Protein AF-A0A242BTV0-F1 (afdb_monomer_lite)

Foldseek 3Di:
DDQDDPVRCVVQVQQADPVPRDGHFDPQQVPFPDPPTHHVPDDPPDDPRRDDPPPPPPDPDDDPDDDDD

Structure (mmCIF, N/CA/C/O backbone):
data_AF-A0A242BTV0-F1
#
_entry.id   AF-A0A242BTV0-F1
#
loop_
_atom_site.group_PDB
_atom_site.id
_atom_site.type_symbol
_atom_site.label_atom_id
_atom_site.label_alt_id
_atom_site.label_comp_id
_atom_site.label_asym_id
_atom_site.label_entity_id
_atom_site.label_seq_id
_atom_site.pdbx_PDB_ins_code
_atom_site.Cartn_x
_atom_site.Cartn_y
_atom_site.Cartn_z
_atom_site.occupancy
_atom_site.B_iso_or_equiv
_atom_site.auth_seq_id
_atom_site.auth_comp_id
_atom_site.auth_asym_id
_atom_site.auth_atom_id
_atom_site.pdbx_PDB_model_num
ATOM 1 N N . MET A 1 1 ? 1.580 12.271 11.495 1.00 57.12 1 MET A N 1
ATOM 2 C CA . MET A 1 1 ? 0.646 11.798 10.444 1.00 57.12 1 MET A CA 1
ATOM 3 C C . MET A 1 1 ? -0.777 11.948 10.957 1.00 57.12 1 MET A C 1
ATOM 5 O O . MET A 1 1 ? -1.019 11.507 12.080 1.00 57.12 1 MET A O 1
ATOM 9 N N . PRO A 1 2 ? -1.694 12.555 10.185 1.00 59.41 2 PRO A N 1
ATOM 10 C CA . PRO A 1 2 ? -3.099 12.669 10.565 1.00 59.41 2 PRO A CA 1
ATOM 11 C C . PRO A 1 2 ? -3.686 11.286 10.856 1.00 59.41 2 PRO A C 1
ATOM 13 O O . PRO A 1 2 ? -3.448 10.326 10.116 1.00 59.41 2 PRO A O 1
ATOM 16 N N . ARG A 1 3 ? -4.423 11.164 11.961 1.00 70.31 3 ARG A N 1
ATOM 17 C CA . ARG A 1 3 ? -5.084 9.913 12.343 1.00 70.31 3 ARG A CA 1
ATOM 18 C C . ARG A 1 3 ? -6.279 9.692 11.410 1.00 70.31 3 ARG A C 1
ATOM 20 O O . ARG A 1 3 ? -7.103 10.584 11.247 1.00 70.31 3 ARG A O 1
ATOM 27 N N . LEU A 1 4 ? -6.372 8.506 10.804 1.00 74.44 4 LEU A N 1
A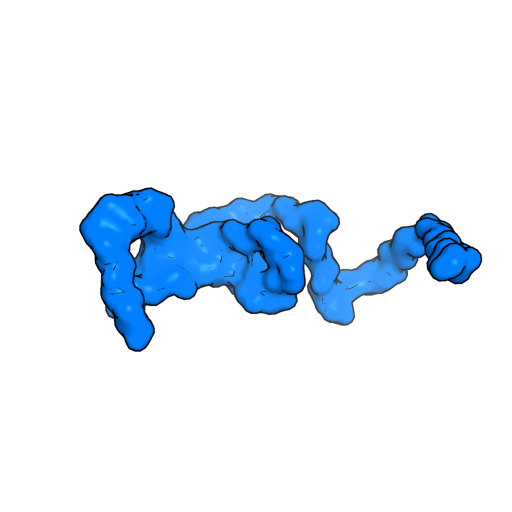TOM 28 C CA . LEU A 1 4 ? -7.535 8.099 10.003 1.00 74.44 4 LEU A CA 1
ATOM 29 C C . LEU A 1 4 ? -8.824 8.234 10.830 1.00 74.44 4 LEU A C 1
ATOM 31 O O . LEU A 1 4 ? -8.846 7.833 11.999 1.00 74.44 4 LEU A O 1
ATOM 35 N N . SER A 1 5 ? -9.892 8.744 10.209 1.00 84.12 5 SER A N 1
ATOM 36 C CA . SER A 1 5 ? -11.233 8.757 10.806 1.00 84.12 5 SER A CA 1
ATOM 37 C C . SER A 1 5 ? -11.687 7.330 11.147 1.00 84.12 5 SER A C 1
ATOM 39 O O . SER A 1 5 ? -11.203 6.361 10.554 1.00 84.12 5 SER A O 1
ATOM 41 N N . LYS A 1 6 ? -12.624 7.169 12.094 1.00 84.00 6 LYS A N 1
ATOM 42 C CA . LYS A 1 6 ? -13.126 5.838 12.503 1.00 84.00 6 LYS A CA 1
ATOM 43 C C . LYS A 1 6 ? -13.615 5.013 11.301 1.00 84.00 6 LYS A C 1
ATOM 45 O O . LYS A 1 6 ? -13.207 3.866 11.149 1.00 84.00 6 LYS A O 1
ATOM 50 N N . LYS A 1 7 ? -14.381 5.633 10.395 1.00 86.56 7 LYS A N 1
ATOM 51 C CA . LYS A 1 7 ? -14.888 4.997 9.166 1.00 86.56 7 LYS A CA 1
ATOM 52 C C . LYS A 1 7 ? -13.757 4.551 8.234 1.00 86.56 7 LYS A C 1
ATOM 54 O O . LYS A 1 7 ? -13.772 3.437 7.718 1.00 86.56 7 LYS A O 1
ATOM 59 N N . ALA A 1 8 ? -12.732 5.387 8.070 1.00 81.44 8 ALA A N 1
ATOM 60 C CA . ALA A 1 8 ? -11.583 5.042 7.244 1.00 81.44 8 ALA A CA 1
ATOM 61 C C . ALA A 1 8 ? -10.732 3.923 7.875 1.00 81.44 8 ALA A C 1
ATOM 63 O O . ALA A 1 8 ? -10.271 3.040 7.161 1.00 81.44 8 ALA A O 1
ATOM 64 N N . LYS A 1 9 ? -10.559 3.888 9.204 1.00 84.62 9 LYS A N 1
ATOM 65 C CA . LYS A 1 9 ? -9.864 2.769 9.870 1.00 84.62 9 LYS A CA 1
ATOM 66 C C . LYS A 1 9 ? -10.541 1.426 9.617 1.00 84.62 9 LYS A C 1
ATOM 68 O O . LYS A 1 9 ? -9.841 0.435 9.454 1.00 84.62 9 LYS A O 1
ATOM 73 N N . GLN A 1 10 ? -11.869 1.399 9.568 1.00 83.81 10 GLN A N 1
ATOM 74 C CA . GLN A 1 10 ? -12.618 0.171 9.321 1.00 83.81 10 GLN A CA 1
ATOM 75 C C . GLN A 1 10 ? -12.433 -0.324 7.881 1.00 83.81 10 GLN A C 1
ATOM 77 O O . GLN A 1 10 ? -12.104 -1.490 7.686 1.00 83.81 10 GLN A O 1
ATOM 82 N N . GLY A 1 11 ? -12.521 0.572 6.889 1.00 86.31 11 GLY A N 1
ATOM 83 C CA . GLY A 1 11 ? -12.260 0.226 5.484 1.00 86.31 11 GLY A CA 1
ATOM 84 C C . GLY A 1 11 ? -10.808 -0.184 5.207 1.00 86.31 11 GLY A C 1
ATOM 85 O O . GLY A 1 11 ? -10.547 -1.038 4.368 1.00 86.31 11 GLY A O 1
ATOM 86 N N . TRP A 1 12 ? -9.854 0.376 5.953 1.00 85.50 12 TRP A N 1
ATOM 87 C CA . TRP A 1 12 ? -8.431 0.049 5.836 1.00 85.50 12 TRP A CA 1
ATOM 88 C C . TRP A 1 12 ? -7.951 -0.985 6.864 1.00 85.50 12 TRP A C 1
ATOM 90 O O . TRP A 1 12 ? -6.743 -1.190 6.969 1.00 85.50 12 TRP A O 1
ATOM 100 N N . SER A 1 13 ? -8.840 -1.648 7.616 1.00 85.19 13 SER A N 1
ATOM 101 C CA . SER A 1 13 ? -8.455 -2.503 8.757 1.00 85.19 13 SER A CA 1
ATOM 102 C C . SER A 1 13 ? -7.466 -3.602 8.361 1.00 85.19 13 SER A C 1
ATOM 104 O O . SER A 1 13 ? -6.508 -3.877 9.080 1.00 85.19 13 SER A O 1
ATOM 106 N N . PHE A 1 14 ? -7.632 -4.148 7.157 1.00 84.50 14 PHE A N 1
ATOM 107 C CA . PHE A 1 14 ? -6.783 -5.193 6.597 1.00 84.50 14 PHE A CA 1
ATOM 108 C C . PHE A 1 14 ? -5.355 -4.715 6.292 1.00 84.50 14 PHE A C 1
ATOM 110 O O . PHE A 1 14 ? -4.409 -5.500 6.299 1.00 84.50 14 PHE A O 1
ATOM 117 N N . PHE A 1 15 ? -5.191 -3.413 6.059 1.00 85.50 15 PHE A N 1
ATOM 118 C CA . PHE A 1 15 ? -3.912 -2.758 5.807 1.00 85.50 15 PHE A CA 1
ATOM 119 C C . PHE A 1 15 ? -3.312 -2.138 7.068 1.00 85.50 15 PHE A C 1
ATOM 121 O O . PHE A 1 15 ? -2.180 -1.677 7.013 1.00 85.50 15 PHE A O 1
ATOM 128 N N . LEU A 1 16 ? -4.025 -2.083 8.193 1.00 88.75 16 LEU A N 1
ATOM 129 C CA . LEU A 1 16 ? -3.520 -1.462 9.414 1.00 88.75 16 LEU A CA 1
ATOM 130 C C . LEU A 1 16 ? -2.775 -2.481 10.283 1.00 88.75 16 LEU A C 1
ATOM 132 O O . LEU A 1 16 ? -3.319 -3.514 10.679 1.00 88.75 16 LEU A O 1
ATOM 136 N N . SER A 1 17 ? -1.521 -2.165 10.610 1.00 85.19 17 SER A N 1
ATOM 137 C CA . SER A 1 17 ? -0.783 -2.891 11.644 1.00 85.19 17 SER A CA 1
ATOM 138 C C . SER A 1 17 ? -1.463 -2.665 13.002 1.00 85.19 17 SER A C 1
ATOM 140 O O . SER A 1 17 ? -1.687 -1.505 13.362 1.00 85.19 17 SER A O 1
ATOM 142 N N . PRO A 1 18 ? -1.777 -3.721 13.776 1.00 82.50 18 PRO A N 1
ATOM 143 C CA . PRO A 1 18 ? -2.393 -3.570 15.095 1.00 82.50 18 PRO A CA 1
ATOM 144 C C . PRO A 1 18 ? -1.439 -2.911 16.101 1.00 82.50 18 PRO A C 1
ATOM 146 O O . PRO A 1 18 ? -1.887 -2.175 16.971 1.00 82.50 18 PRO A O 1
ATOM 149 N N . ILE A 1 19 ? -0.129 -3.119 15.934 1.00 83.06 19 ILE A N 1
ATOM 150 C CA . ILE A 1 19 ? 0.911 -2.589 16.825 1.00 83.06 19 ILE A CA 1
ATOM 151 C C . ILE A 1 19 ? 1.200 -1.122 16.490 1.00 83.06 19 ILE A C 1
ATOM 153 O O . ILE A 1 19 ? 1.281 -0.269 17.366 1.00 83.06 19 ILE A O 1
ATOM 157 N N . THR A 1 20 ? 1.357 -0.807 15.200 1.00 81.31 20 THR A N 1
ATOM 158 C CA . THR A 1 20 ? 1.814 0.525 14.764 1.00 81.31 20 THR A CA 1
ATOM 159 C C . THR A 1 20 ? 0.658 1.468 14.420 1.00 81.31 20 THR A C 1
ATOM 161 O O . THR A 1 20 ? 0.857 2.676 14.309 1.00 81.31 20 THR A O 1
ATOM 164 N N . GLY A 1 21 ? -0.542 0.937 14.159 1.00 79.31 21 GLY A N 1
ATOM 165 C CA . GLY A 1 21 ? -1.703 1.705 13.692 1.00 79.31 21 GLY A CA 1
ATOM 166 C C . GLY A 1 21 ? -1.502 2.380 12.328 1.00 79.31 21 GLY A C 1
ATOM 167 O O . GLY A 1 21 ? -2.258 3.282 11.963 1.00 79.31 21 GLY A O 1
ATOM 168 N N . ARG A 1 22 ? -0.462 1.983 11.583 1.00 83.00 22 ARG A N 1
ATOM 169 C CA . ARG A 1 22 ? -0.094 2.532 10.270 1.00 83.00 22 ARG A CA 1
ATOM 170 C C . ARG A 1 22 ? -0.489 1.576 9.156 1.00 83.00 22 ARG A C 1
ATOM 172 O O . ARG A 1 22 ? -0.552 0.367 9.369 1.00 83.00 22 ARG A O 1
ATOM 179 N N . ARG A 1 23 ? -0.719 2.134 7.961 1.00 86.69 23 ARG A N 1
ATOM 180 C CA . ARG A 1 23 ? -0.942 1.349 6.744 1.00 86.69 23 ARG A CA 1
ATOM 181 C C . ARG A 1 23 ? 0.350 0.632 6.352 1.00 86.69 23 ARG A C 1
ATOM 183 O O . ARG A 1 23 ? 1.345 1.281 6.040 1.00 86.69 23 ARG A O 1
ATOM 190 N N . THR A 1 24 ? 0.308 -0.688 6.372 1.00 87.25 24 THR A N 1
ATOM 191 C CA . THR A 1 24 ? 1.380 -1.610 6.015 1.00 87.25 24 THR A CA 1
ATOM 192 C C . THR A 1 24 ? 0.959 -2.445 4.811 1.00 87.25 24 THR A C 1
ATOM 194 O O . THR A 1 24 ? -0.176 -2.909 4.702 1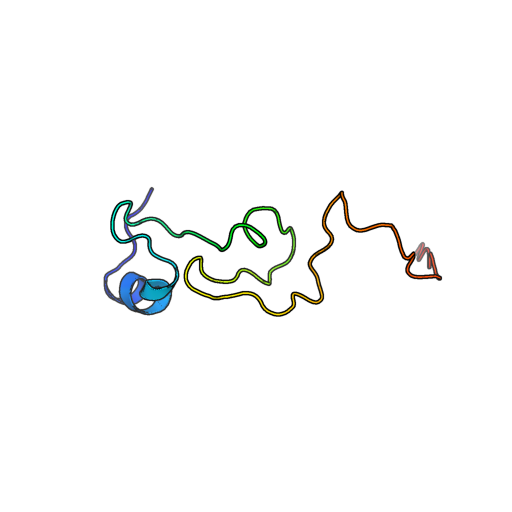.00 87.25 24 THR A O 1
ATOM 197 N N . TYR A 1 25 ? 1.897 -2.633 3.889 1.00 87.88 25 TYR A N 1
ATOM 198 C CA . TYR A 1 25 ? 1.702 -3.412 2.668 1.00 87.88 25 TYR A CA 1
ATOM 199 C C . TYR A 1 25 ? 2.541 -4.688 2.721 1.00 87.88 25 TYR A C 1
ATOM 201 O O . TYR A 1 25 ? 3.511 -4.763 3.488 1.00 87.88 25 TYR A O 1
ATOM 209 N N . ASN A 1 26 ? 2.188 -5.661 1.882 1.00 86.69 26 ASN A N 1
ATOM 210 C CA . ASN A 1 26 ? 2.999 -6.858 1.664 1.00 86.69 26 ASN A CA 1
ATOM 211 C C . ASN A 1 26 ? 4.434 -6.469 1.256 1.00 86.69 26 ASN A C 1
ATOM 213 O O . ASN A 1 26 ? 4.622 -5.478 0.547 1.00 86.69 26 ASN A O 1
ATOM 217 N N . ASP A 1 27 ? 5.439 -7.231 1.687 1.00 81.81 27 ASP A N 1
ATOM 218 C CA . ASP A 1 27 ? 6.852 -7.013 1.358 1.00 81.81 27 ASP A CA 1
ATOM 219 C C . ASP A 1 27 ? 7.115 -6.889 -0.150 1.00 81.81 27 ASP A C 1
ATOM 221 O O . ASP A 1 27 ? 7.891 -6.026 -0.569 1.00 81.81 27 ASP A O 1
ATOM 225 N N . LEU A 1 28 ? 6.402 -7.662 -0.976 1.00 77.75 28 LEU A N 1
ATOM 226 C CA . LEU A 1 28 ? 6.484 -7.565 -2.439 1.00 77.75 28 LEU A CA 1
ATOM 227 C C . LEU A 1 28 ? 5.924 -6.231 -2.953 1.00 77.75 28 LEU A C 1
ATOM 229 O O . LEU A 1 28 ? 6.470 -5.617 -3.871 1.00 77.75 28 LEU A O 1
ATOM 233 N N . CYS A 1 29 ? 4.848 -5.754 -2.329 1.00 79.06 29 CYS A N 1
ATOM 234 C CA . CYS A 1 29 ? 4.141 -4.535 -2.707 1.00 79.06 29 CYS A CA 1
ATOM 235 C C . CYS A 1 29 ? 4.772 -3.259 -2.132 1.00 79.06 29 CYS A C 1
ATOM 237 O O . CYS A 1 29 ? 4.530 -2.183 -2.672 1.00 79.06 29 CYS A O 1
ATOM 239 N N . ARG A 1 30 ? 5.595 -3.338 -1.074 1.00 77.19 30 ARG A N 1
ATOM 240 C CA . ARG A 1 30 ? 6.277 -2.162 -0.493 1.00 77.19 30 ARG A CA 1
ATOM 241 C C . ARG A 1 30 ? 7.238 -1.497 -1.473 1.00 77.19 30 ARG A C 1
ATOM 243 O O . ARG A 1 30 ? 7.367 -0.279 -1.453 1.00 77.19 30 ARG A O 1
ATOM 250 N N . LYS A 1 31 ? 7.900 -2.294 -2.314 1.00 73.50 31 LYS A N 1
ATOM 251 C CA . LYS A 1 31 ? 8.842 -1.823 -3.344 1.00 73.50 31 LYS A CA 1
ATOM 252 C C . LYS A 1 31 ? 8.201 -1.724 -4.730 1.00 73.50 31 LYS A C 1
ATOM 254 O O . LYS A 1 31 ? 8.882 -1.391 -5.694 1.00 73.50 31 LYS A O 1
ATOM 259 N N . CYS A 1 32 ? 6.916 -2.056 -4.846 1.00 75.00 32 CYS A N 1
ATOM 260 C CA . CYS A 1 32 ? 6.229 -2.049 -6.124 1.00 75.00 32 CYS A CA 1
ATOM 261 C C . CYS A 1 32 ? 5.818 -0.619 -6.488 1.00 75.00 32 CYS A C 1
ATOM 263 O O . CYS A 1 32 ? 5.159 0.064 -5.705 1.00 75.00 32 CYS A O 1
ATOM 265 N N . LEU A 1 33 ? 6.193 -0.189 -7.694 1.00 74.25 33 LEU A N 1
ATOM 266 C CA . LEU A 1 33 ? 5.768 1.087 -8.278 1.00 74.25 33 LEU A CA 1
ATOM 267 C C . LEU A 1 33 ? 4.312 1.037 -8.764 1.00 74.25 33 LEU A C 1
ATOM 269 O O . LEU A 1 33 ? 3.673 2.067 -8.949 1.00 74.25 33 LEU A O 1
ATOM 273 N N . ASN A 1 34 ? 3.775 -0.170 -8.951 1.00 76.50 34 ASN A N 1
ATOM 274 C CA . ASN A 1 34 ? 2.419 -0.374 -9.430 1.00 76.50 34 ASN A CA 1
ATOM 275 C C . ASN A 1 34 ? 1.384 -0.206 -8.310 1.00 76.50 34 ASN A C 1
ATOM 277 O O . ASN A 1 34 ? 1.645 -0.435 -7.128 1.00 76.50 34 ASN A O 1
ATOM 281 N N . GLN A 1 35 ? 0.151 0.108 -8.707 1.00 74.69 35 GLN A N 1
ATOM 282 C CA . GLN A 1 35 ? -0.990 0.262 -7.799 1.00 74.69 35 GLN A CA 1
ATOM 283 C C . GLN A 1 35 ? -1.500 -1.060 -7.196 1.00 74.69 35 GLN A C 1
ATOM 285 O O . GLN A 1 35 ? -2.428 -1.042 -6.393 1.00 74.69 35 GLN A O 1
ATOM 290 N N . CYS A 1 36 ? -0.897 -2.208 -7.529 1.00 78.12 36 CYS A N 1
ATOM 291 C CA . CYS A 1 36 ? -1.262 -3.536 -7.023 1.00 78.12 36 CYS A CA 1
ATOM 292 C C . CYS A 1 36 ? -0.829 -3.749 -5.556 1.00 78.12 36 CYS A C 1
ATOM 294 O O . CYS A 1 36 ? -0.186 -4.743 -5.212 1.00 78.12 36 CYS A O 1
ATOM 296 N N . LYS A 1 37 ? -1.129 -2.781 -4.684 1.00 80.44 37 LYS A N 1
ATOM 297 C CA . LYS A 1 37 ? -0.757 -2.802 -3.272 1.00 80.44 37 LYS A CA 1
ATOM 298 C C . LYS A 1 37 ? -1.649 -3.774 -2.516 1.00 80.44 37 LYS A C 1
ATOM 300 O O . LYS A 1 37 ? -2.795 -3.468 -2.207 1.00 80.44 37 LYS A O 1
ATOM 305 N N . GLN A 1 38 ? -1.084 -4.929 -2.190 1.00 84.31 38 GLN A N 1
ATOM 306 C CA . GLN A 1 38 ? -1.728 -5.930 -1.353 1.00 84.31 38 GLN A CA 1
ATOM 307 C C . GLN A 1 38 ? -1.440 -5.670 0.125 1.00 84.31 38 GLN A C 1
ATOM 309 O O . GLN A 1 38 ? -0.408 -5.088 0.494 1.00 84.31 38 GLN A O 1
ATOM 314 N N . SER A 1 39 ? -2.372 -6.089 0.979 1.00 85.75 39 SER A N 1
ATOM 315 C CA . SER A 1 39 ? -2.200 -5.982 2.423 1.00 85.75 39 SER A CA 1
ATOM 316 C C . SER A 1 39 ? -1.050 -6.871 2.893 1.00 85.75 39 SER A C 1
ATOM 318 O O . SER A 1 39 ? -0.737 -7.891 2.284 1.00 85.75 39 SER A O 1
ATOM 320 N N . PHE A 1 40 ? -0.434 -6.511 4.016 1.00 85.00 40 PHE A N 1
ATOM 321 C CA . PHE A 1 40 ? 0.591 -7.350 4.647 1.00 85.00 40 PHE A CA 1
ATOM 322 C C . PHE A 1 40 ? 0.055 -8.701 5.152 1.00 85.00 40 PHE A C 1
ATOM 324 O O . PHE A 1 40 ? 0.845 -9.5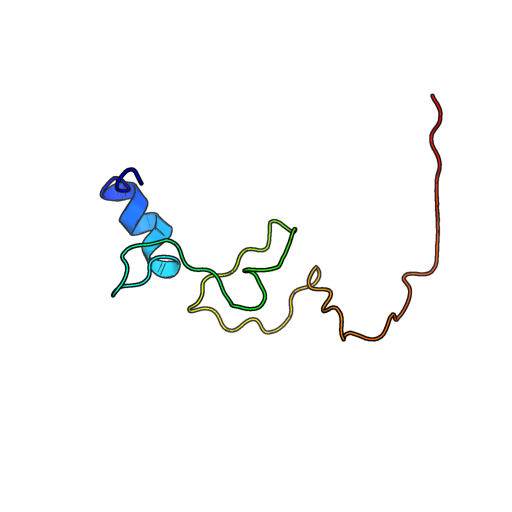90 5.442 1.00 85.00 40 PHE A O 1
ATOM 331 N N . ARG A 1 41 ? -1.272 -8.847 5.267 1.00 85.25 41 ARG A N 1
ATOM 332 C CA . ARG A 1 41 ? -1.946 -10.083 5.691 1.00 85.25 41 ARG A CA 1
ATOM 333 C C . ARG A 1 41 ? -2.272 -11.019 4.526 1.00 85.25 41 ARG A C 1
ATOM 335 O O . ARG A 1 41 ? -2.587 -12.178 4.762 1.00 85.25 41 ARG A O 1
ATOM 342 N N . ALA A 1 42 ? -2.252 -10.524 3.290 1.00 83.88 42 ALA A N 1
ATOM 343 C CA . ALA A 1 42 ? -2.566 -11.324 2.115 1.00 83.88 42 ALA A CA 1
ATOM 344 C C . ALA A 1 42 ? -1.338 -12.117 1.652 1.00 83.88 42 ALA A C 1
ATOM 346 O O . ALA A 1 42 ? -0.253 -11.552 1.474 1.00 83.88 42 ALA A O 1
ATOM 347 N N . VAL A 1 43 ? -1.535 -13.412 1.397 1.00 80.12 43 VAL A N 1
ATOM 348 C CA . VAL A 1 43 ? -0.562 -14.256 0.695 1.00 80.12 43 VAL A CA 1
ATOM 349 C C . VAL A 1 43 ? -0.656 -13.936 -0.795 1.00 80.12 43 VAL A C 1
ATOM 351 O O . VAL A 1 43 ? -1.699 -14.116 -1.419 1.00 80.12 43 VAL A O 1
ATOM 354 N N . VAL A 1 44 ? 0.426 -13.411 -1.369 1.00 74.38 44 VAL A N 1
ATOM 355 C CA . VAL A 1 44 ? 0.487 -13.074 -2.797 1.00 74.38 44 VAL A CA 1
ATOM 356 C C . VAL A 1 44 ? 0.882 -14.331 -3.565 1.00 74.38 44 VAL A C 1
ATOM 358 O O . VAL A 1 44 ? 2.048 -14.708 -3.558 1.00 74.38 44 VAL A O 1
ATOM 361 N N . VAL A 1 45 ? -0.090 -14.972 -4.218 1.00 72.88 45 VAL A N 1
ATOM 362 C CA . VAL A 1 45 ? 0.131 -16.175 -5.045 1.00 72.88 45 VAL A CA 1
ATOM 363 C C . VAL A 1 45 ? 0.855 -15.819 -6.345 1.00 72.88 45 VAL A C 1
ATOM 365 O O . VAL A 1 45 ? 1.817 -16.466 -6.738 1.00 72.88 45 VAL A O 1
ATOM 368 N N . SER A 1 46 ? 0.413 -14.751 -7.006 1.00 68.38 46 SER A N 1
ATOM 369 C CA . SER A 1 46 ? 1.044 -14.207 -8.204 1.00 68.38 46 SER A CA 1
ATOM 370 C C . SER A 1 46 ? 0.722 -12.717 -8.282 1.00 68.38 46 SER A C 1
ATOM 372 O O . SER A 1 46 ? -0.398 -12.289 -7.996 1.00 68.38 46 SER A O 1
ATOM 374 N N . CYS A 1 47 ? 1.720 -11.905 -8.622 1.00 73.12 47 CYS A N 1
ATOM 375 C CA . CYS A 1 47 ? 1.504 -10.502 -8.932 1.00 73.12 47 CYS A CA 1
ATOM 376 C C . CYS A 1 47 ? 1.926 -10.273 -10.385 1.00 73.12 47 CYS A C 1
ATOM 378 O O . CYS A 1 47 ? 3.127 -10.279 -10.663 1.00 73.12 47 CYS A O 1
ATOM 380 N N . PRO A 1 48 ? 0.978 -10.025 -11.309 1.00 71.56 48 PRO A N 1
ATOM 381 C CA . PRO A 1 48 ? 1.281 -9.917 -12.738 1.00 71.56 48 PRO A CA 1
ATOM 382 C C . PRO A 1 48 ? 2.212 -8.740 -13.056 1.00 71.56 48 PRO A C 1
ATOM 384 O O . PRO A 1 48 ? 2.862 -8.710 -14.093 1.00 71.56 48 PRO A O 1
ATOM 387 N N . LYS A 1 49 ? 2.292 -7.758 -12.148 1.00 69.25 49 LYS A N 1
ATOM 388 C CA . LYS A 1 49 ? 3.122 -6.558 -12.290 1.00 69.25 49 LYS A CA 1
ATOM 389 C C . LYS A 1 49 ? 4.370 -6.568 -11.399 1.00 69.25 49 LYS A C 1
ATOM 391 O O . LYS A 1 49 ? 5.083 -5.565 -11.331 1.00 69.25 49 LYS A O 1
ATOM 396 N N . TYR A 1 50 ? 4.631 -7.650 -10.665 1.00 70.69 50 TYR A N 1
ATOM 397 C CA . TYR A 1 50 ? 5.816 -7.751 -9.818 1.00 70.69 50 TYR A CA 1
ATOM 398 C C . TYR A 1 50 ? 7.020 -8.202 -10.646 1.00 70.69 50 TYR A C 1
ATOM 400 O O . TYR A 1 50 ? 7.088 -9.342 -11.089 1.00 70.69 50 TYR A O 1
ATOM 408 N N . ARG A 1 51 ? 7.995 -7.305 -10.823 1.00 66.12 51 ARG A N 1
ATOM 409 C CA . ARG A 1 51 ? 9.322 -7.629 -11.360 1.00 66.12 51 ARG A CA 1
ATOM 410 C C . ARG A 1 51 ? 10.345 -7.479 -10.242 1.00 66.12 51 ARG A C 1
ATOM 412 O O . ARG A 1 51 ? 10.619 -6.364 -9.798 1.00 66.12 51 ARG A O 1
ATOM 419 N N . SER A 1 52 ? 10.887 -8.588 -9.744 1.00 66.56 52 SER A N 1
ATOM 420 C CA . SER A 1 52 ? 12.001 -8.519 -8.796 1.00 66.56 52 SER A CA 1
ATOM 421 C C . SER A 1 52 ? 13.296 -8.213 -9.552 1.00 66.56 52 SER A C 1
ATOM 423 O O . SER A 1 52 ? 13.475 -8.652 -10.683 1.00 66.56 52 SER A O 1
ATOM 425 N N . LYS A 1 53 ? 14.241 -7.502 -8.922 1.00 59.72 53 LYS A N 1
ATOM 426 C CA . LYS A 1 53 ? 15.578 -7.269 -9.510 1.00 59.72 53 LYS A CA 1
ATOM 427 C C . LYS A 1 53 ? 16.361 -8.570 -9.776 1.00 59.72 53 LYS A C 1
ATOM 429 O O . LYS A 1 53 ? 17.334 -8.537 -10.513 1.00 59.72 53 LYS A O 1
ATOM 434 N N . ARG A 1 54 ? 15.960 -9.684 -9.143 1.00 57.38 54 ARG A N 1
ATOM 435 C CA . ARG A 1 54 ? 16.541 -11.032 -9.306 1.00 57.38 54 ARG A CA 1
ATOM 436 C C . ARG A 1 54 ? 15.723 -11.938 -10.227 1.00 57.38 54 ARG A C 1
ATOM 438 O O . ARG A 1 54 ? 16.165 -13.042 -10.517 1.00 57.38 54 ARG A O 1
ATOM 445 N N . SER A 1 55 ? 14.539 -11.508 -10.659 1.00 58.53 55 SER A N 1
ATOM 446 C CA . SER A 1 55 ? 13.797 -12.196 -11.704 1.00 58.53 55 SER A CA 1
ATOM 447 C C . SER A 1 55 ? 14.622 -11.990 -12.956 1.00 58.53 55 SER A C 1
ATOM 449 O O . SER A 1 55 ? 14.693 -10.872 -13.465 1.00 58.53 55 SER A O 1
ATOM 451 N N . VAL A 1 56 ? 15.305 -13.048 -13.384 1.00 49.94 56 VAL A N 1
ATOM 452 C CA . VAL A 1 56 ? 15.944 -13.136 -14.693 1.00 49.94 56 VAL A CA 1
ATOM 453 C C . VAL A 1 56 ? 15.045 -12.452 -15.719 1.00 49.94 56 VAL A C 1
ATOM 455 O O . VAL A 1 56 ? 13.833 -12.686 -15.752 1.00 49.94 56 VAL A O 1
ATOM 458 N N . LYS A 1 57 ? 15.642 -11.529 -16.478 1.00 50.62 57 LYS A N 1
ATOM 459 C CA . LYS A 1 57 ? 15.027 -10.897 -17.639 1.00 50.62 57 LYS A CA 1
ATOM 460 C C . LYS A 1 57 ? 14.626 -12.014 -18.603 1.00 50.62 57 LYS A C 1
ATOM 462 O O . LYS A 1 57 ? 15.423 -12.412 -19.436 1.00 50.62 57 LYS A O 1
ATOM 467 N N . ASN A 1 58 ? 13.403 -12.506 -18.498 1.00 50.69 58 ASN A N 1
ATOM 468 C CA . ASN A 1 58 ? 12.711 -12.941 -19.695 1.00 50.69 58 ASN A CA 1
ATOM 469 C C . ASN A 1 58 ? 12.145 -11.648 -20.270 1.00 50.69 58 ASN A C 1
ATOM 471 O O . ASN A 1 58 ? 11.188 -11.076 -19.741 1.00 50.69 58 ASN A O 1
ATOM 475 N N . GLU A 1 59 ? 12.890 -11.098 -21.223 1.00 51.25 59 GLU A N 1
ATOM 476 C CA . GLU A 1 59 ? 12.532 -9.903 -21.973 1.00 51.25 59 GLU A CA 1
ATOM 477 C C . GLU A 1 59 ? 11.075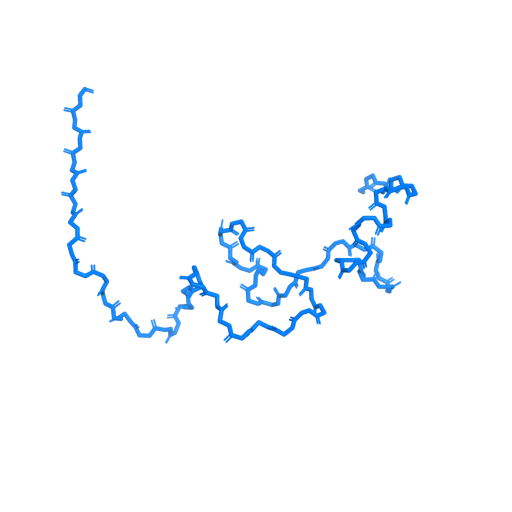 -9.993 -22.448 1.00 51.25 59 GLU A C 1
ATOM 479 O O . GLU A 1 59 ? 10.696 -11.014 -23.028 1.00 51.25 59 GLU A O 1
ATOM 484 N N . PRO A 1 60 ? 10.228 -8.963 -22.261 1.00 49.47 60 PRO A N 1
ATOM 485 C CA . PRO A 1 60 ? 9.158 -8.767 -23.216 1.00 49.47 60 PRO A CA 1
ATOM 486 C C . PRO A 1 60 ? 9.821 -8.279 -24.506 1.00 49.47 60 PRO A C 1
ATOM 488 O O . PRO A 1 60 ? 10.293 -7.150 -24.604 1.00 49.47 60 PRO A O 1
ATOM 491 N N . ASN A 1 61 ? 9.914 -9.188 -25.459 1.00 52.12 61 ASN A N 1
ATOM 492 C CA . ASN A 1 61 ? 10.216 -8.899 -26.846 1.00 52.12 61 ASN A CA 1
ATOM 493 C C . ASN A 1 61 ? 9.192 -7.866 -27.387 1.00 52.12 61 ASN A C 1
ATOM 495 O O . ASN A 1 61 ? 7.992 -8.116 -27.274 1.00 52.12 61 ASN A O 1
ATOM 499 N N . GLY A 1 62 ? 9.669 -6.741 -27.942 1.00 48.19 62 GLY A N 1
ATOM 500 C CA . GLY A 1 62 ? 8.922 -5.757 -28.758 1.00 48.19 62 GLY A CA 1
ATOM 501 C C . GLY A 1 62 ? 7.978 -4.798 -28.003 1.00 48.19 62 GLY A C 1
ATOM 502 O O . GLY A 1 62 ? 7.255 -5.204 -27.103 1.00 48.19 62 GLY A O 1
ATOM 503 N N . ASN A 1 63 ? 7.864 -3.500 -28.298 1.00 50.31 63 ASN A N 1
ATOM 504 C CA . ASN A 1 63 ? 8.412 -2.644 -29.349 1.00 50.31 63 ASN A CA 1
ATOM 505 C C . ASN A 1 63 ? 8.462 -1.206 -28.798 1.00 50.31 63 ASN A C 1
ATOM 507 O O . A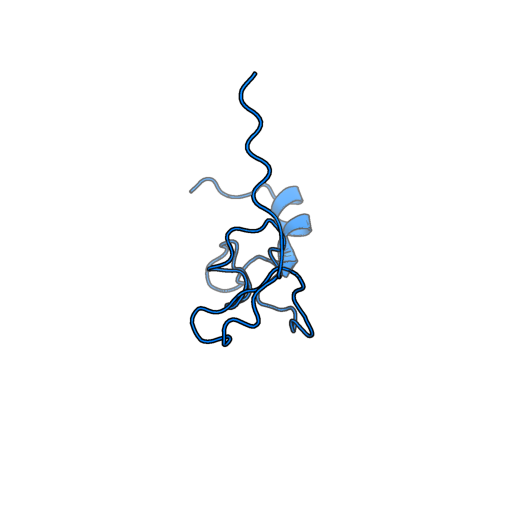SN A 1 63 ? 7.465 -0.732 -28.248 1.00 50.31 63 ASN A O 1
ATOM 511 N N . ASP A 1 64 ? 9.584 -0.511 -28.976 1.00 53.69 64 ASP A N 1
ATOM 512 C CA . ASP A 1 64 ? 9.673 0.940 -28.810 1.00 53.69 64 ASP A CA 1
ATOM 513 C C . ASP A 1 64 ? 8.859 1.617 -29.924 1.00 53.69 64 ASP A C 1
ATOM 515 O O . ASP A 1 64 ? 9.327 1.753 -31.054 1.00 53.69 64 ASP A O 1
ATOM 519 N N . PHE A 1 65 ? 7.621 2.024 -29.632 1.00 52.88 65 PHE A N 1
ATOM 520 C CA . PHE A 1 65 ? 6.891 2.953 -30.493 1.00 52.88 65 PHE A CA 1
ATOM 521 C C . PHE A 1 65 ? 7.115 4.369 -29.959 1.00 52.88 65 PHE A C 1
ATOM 523 O O . PHE A 1 65 ? 6.479 4.798 -28.996 1.00 52.88 65 PHE A O 1
ATOM 530 N N . ASN A 1 66 ? 8.091 5.058 -30.553 1.00 53.44 66 ASN A N 1
ATOM 531 C CA . ASN A 1 66 ? 8.320 6.482 -30.346 1.00 53.44 66 ASN A CA 1
ATOM 532 C C . ASN A 1 66 ? 7.238 7.259 -31.104 1.00 53.44 66 ASN A C 1
ATOM 534 O O . ASN A 1 66 ? 7.280 7.319 -32.330 1.00 53.44 66 ASN A O 1
ATOM 538 N N . ASP A 1 67 ? 6.296 7.860 -30.382 1.00 54.38 67 ASP A N 1
ATOM 539 C CA . ASP A 1 67 ? 5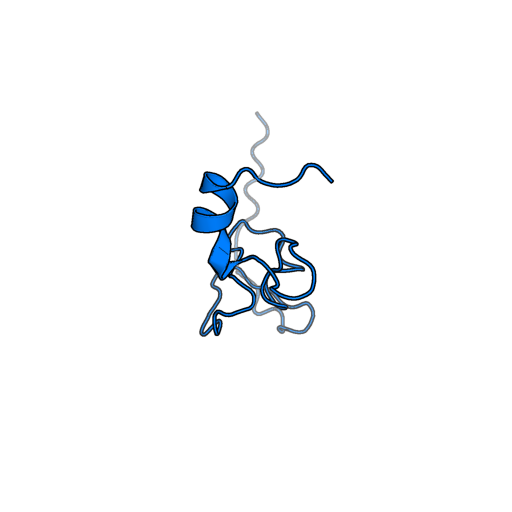.368 8.842 -30.941 1.00 54.38 67 ASP A CA 1
ATOM 540 C C . ASP A 1 67 ? 5.962 10.234 -30.686 1.00 54.38 67 ASP A C 1
ATOM 542 O O . ASP A 1 67 ? 6.008 10.717 -29.554 1.00 54.38 67 ASP A O 1
ATOM 546 N N . THR A 1 68 ? 6.550 10.821 -31.730 1.00 50.38 68 THR A N 1
ATOM 547 C CA . THR A 1 68 ? 6.846 12.256 -31.769 1.00 50.38 68 THR A CA 1
ATOM 548 C C . THR A 1 68 ? 5.717 12.896 -32.560 1.00 50.38 68 THR A C 1
ATOM 550 O O . THR A 1 68 ? 5.650 12.716 -33.776 1.00 50.38 68 THR A O 1
ATOM 553 N N . GLY A 1 69 ? 4.834 13.596 -31.852 1.00 42.91 69 GLY A N 1
ATOM 554 C CA . GLY A 1 69 ? 3.848 14.525 -32.397 1.00 42.91 69 GLY A CA 1
ATOM 555 C C . GLY A 1 69 ? 4.101 15.911 -31.837 1.00 42.91 69 GLY A C 1
ATOM 556 O O . GLY A 1 69 ? 4.238 16.009 -30.595 1.00 42.91 69 GLY A O 1
#

Secondary structure (DSSP, 8-state):
-PPPPHHHHHHTGGGB-TTT-SB-B-HHHHT--SS---BTTS--S--TT---TTS--------------

pLDDT: mean 72.4, std 13.38, range [42.91, 88.75]

Radius of gyration: 17.31 Å; chains: 1; bounding box: 31×31×49 Å

Sequence (69 aa):
MPRLSKKAKQGWSFFLSPITGRRTYNDLCRKCLNQCKQSFRAVVVSCPKYRSKRSVKNEPNGNDFNDTG